Protein AF-A0A974RW39-F1 (afdb_monomer_lite)

Structure (mmCIF, N/CA/C/O backbone):
data_AF-A0A974RW39-F1
#
_entry.id   AF-A0A974RW39-F1
#
loop_
_atom_site.group_PDB
_atom_site.id
_atom_site.type_symbol
_atom_site.label_atom_id
_atom_site.label_alt_id
_atom_site.label_comp_id
_atom_site.label_asym_id
_atom_site.label_entity_id
_atom_site.label_seq_id
_atom_site.pdbx_PDB_ins_code
_atom_site.Cartn_x
_atom_site.Cartn_y
_atom_site.Cartn_z
_atom_site.occupancy
_atom_site.B_iso_or_equiv
_atom_site.auth_seq_id
_atom_site.auth_comp_id
_atom_site.auth_asym_id
_atom_site.auth_atom_id
_atom_site.pdbx_PDB_model_num
ATOM 1 N N . MET A 1 1 ? -49.827 -14.048 73.027 1.00 46.72 1 MET A N 1
ATOM 2 C CA . MET A 1 1 ? -4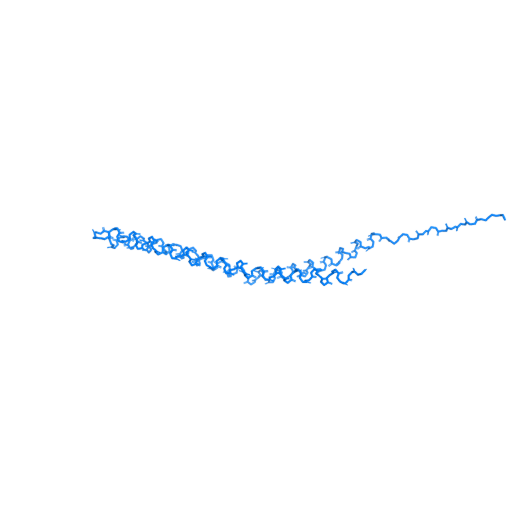9.556 -15.357 72.403 1.00 46.72 1 MET A CA 1
ATOM 3 C C . MET A 1 1 ? -50.461 -15.375 71.181 1.00 46.72 1 MET A C 1
ATOM 5 O O . MET A 1 1 ? -51.662 -15.351 71.384 1.00 46.72 1 MET A O 1
ATOM 9 N N . ASP A 1 2 ? -50.039 -15.144 69.934 1.00 41.41 2 ASP A N 1
ATOM 10 C CA . ASP A 1 2 ? -48.749 -15.334 69.2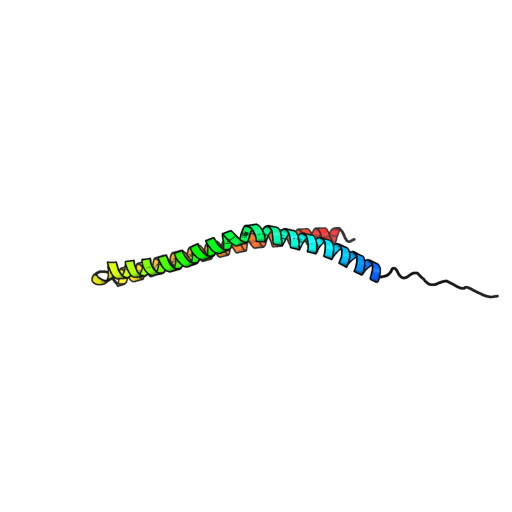51 1.00 41.41 2 ASP A CA 1
ATOM 11 C C . ASP A 1 2 ? -48.687 -14.373 68.034 1.00 41.41 2 ASP A C 1
ATOM 13 O O . ASP A 1 2 ? -49.699 -14.102 67.397 1.00 41.41 2 ASP A O 1
ATOM 17 N N . ALA A 1 3 ? -47.622 -13.585 67.887 1.00 49.53 3 ALA A N 1
ATOM 18 C CA . ALA A 1 3 ? -46.475 -13.826 66.999 1.00 49.53 3 ALA A CA 1
ATOM 19 C C . ALA A 1 3 ? -46.742 -13.620 65.485 1.00 49.53 3 ALA A C 1
ATOM 21 O O . ALA A 1 3 ? -47.170 -14.509 64.762 1.00 49.53 3 ALA A O 1
ATOM 22 N N . HIS A 1 4 ? -46.370 -12.421 65.022 1.00 49.72 4 HIS A N 1
ATOM 23 C CA . HIS A 1 4 ? -45.455 -12.202 63.894 1.00 49.72 4 HIS A CA 1
ATOM 24 C C . HIS A 1 4 ? -45.781 -12.875 62.543 1.00 49.72 4 HIS A C 1
ATOM 26 O O . HIS A 1 4 ? -45.226 -13.915 62.194 1.00 49.72 4 HIS A O 1
ATOM 32 N N . LYS A 1 5 ? -46.548 -12.177 61.694 1.00 44.25 5 LYS A N 1
ATOM 33 C CA . LYS A 1 5 ? -46.499 -12.373 60.236 1.00 44.25 5 LYS A CA 1
ATOM 34 C C . LYS A 1 5 ? -45.697 -11.235 59.604 1.00 44.25 5 LYS A C 1
ATOM 36 O O . LYS A 1 5 ? -46.259 -10.266 59.107 1.00 44.25 5 LYS A O 1
ATOM 41 N N . ALA A 1 6 ? -44.370 -11.346 59.670 1.00 45.69 6 ALA A N 1
ATOM 42 C CA . ALA A 1 6 ? -43.493 -10.568 58.805 1.00 45.69 6 ALA A CA 1
ATOM 43 C C . ALA A 1 6 ? -43.767 -10.967 57.353 1.00 45.69 6 ALA A C 1
ATOM 45 O O . ALA A 1 6 ? -43.443 -12.071 56.921 1.00 45.69 6 ALA A O 1
ATOM 46 N N . SER A 1 7 ? -44.406 -10.066 56.618 1.00 49.38 7 SER A N 1
ATOM 47 C CA . SER A 1 7 ? -44.442 -10.087 55.165 1.00 49.38 7 SER A CA 1
ATOM 48 C C . SER A 1 7 ? -43.061 -9.696 54.637 1.00 49.38 7 SER A C 1
ATOM 50 O O . SER A 1 7 ? -42.649 -8.544 54.738 1.00 49.38 7 SER A O 1
ATOM 52 N N . GLU A 1 8 ? -42.366 -10.736 54.190 1.00 49.72 8 GLU A N 1
ATOM 53 C CA . GLU A 1 8 ? -41.249 -10.859 53.249 1.00 49.72 8 GLU A CA 1
ATOM 54 C C . GLU A 1 8 ? -40.555 -9.581 52.719 1.00 49.72 8 GLU A C 1
ATOM 56 O O . GLU A 1 8 ? -41.205 -8.642 52.255 1.00 49.72 8 GLU A O 1
ATOM 61 N N . PRO A 1 9 ? -39.207 -9.570 52.674 1.00 45.25 9 PRO A N 1
ATOM 62 C CA . PRO A 1 9 ? -38.439 -8.484 52.083 1.00 45.25 9 PRO A CA 1
ATOM 63 C C . PRO A 1 9 ? -38.624 -8.475 50.559 1.00 45.25 9 PRO A C 1
ATOM 65 O O . PRO A 1 9 ? -38.300 -9.441 49.866 1.00 45.25 9 PRO A O 1
ATOM 68 N N . ASN A 1 10 ? -39.122 -7.353 50.037 1.00 54.28 10 ASN A N 1
ATOM 69 C CA . ASN A 1 10 ? -39.183 -7.035 48.614 1.00 54.28 10 ASN A CA 1
ATOM 70 C C . ASN A 1 10 ? -37.758 -7.057 48.030 1.00 54.28 10 ASN A C 1
ATOM 72 O O . ASN A 1 10 ? -36.995 -6.108 48.210 1.00 54.28 10 ASN A O 1
ATOM 76 N N . LYS A 1 11 ? -37.367 -8.170 47.394 1.00 52.19 11 LYS A N 1
ATOM 77 C CA . LYS A 1 11 ? -36.085 -8.290 46.689 1.00 52.19 11 LYS A CA 1
ATOM 78 C C . LYS A 1 11 ? -36.100 -7.283 45.532 1.00 52.19 11 LYS A C 1
ATOM 80 O O . LYS A 1 11 ? -36.906 -7.474 44.621 1.00 52.19 11 LYS A O 1
ATOM 85 N N . PRO A 1 12 ? -35.240 -6.245 45.519 1.00 52.66 12 PRO A N 1
ATOM 86 C CA . PRO A 1 12 ? -35.154 -5.337 44.384 1.00 52.66 12 PRO A CA 1
ATOM 87 C C . PRO A 1 12 ? -34.818 -6.164 43.143 1.00 52.66 12 PRO A C 1
ATOM 89 O O . PRO A 1 12 ? -33.779 -6.818 43.053 1.00 52.66 12 PRO A O 1
ATOM 92 N N . SER A 1 13 ? -35.786 -6.216 42.236 1.00 63.28 13 SER A N 1
ATOM 93 C CA . SER A 1 13 ? -35.838 -7.143 41.119 1.00 63.28 13 SER A CA 1
ATOM 94 C C . SER A 1 13 ? -34.658 -6.911 40.180 1.00 63.28 13 SER A C 1
ATOM 96 O O . SER A 1 13 ? -34.613 -5.905 39.468 1.00 63.28 13 SER A O 1
ATOM 98 N N . GLN A 1 14 ? -33.738 -7.875 40.131 1.00 59.44 14 GLN A N 1
ATOM 99 C CA . GLN A 1 14 ? -32.668 -7.942 39.131 1.00 59.44 14 GLN A CA 1
ATOM 100 C C . GLN A 1 14 ? -33.221 -7.847 37.700 1.00 59.44 14 GLN A C 1
ATOM 102 O O . GLN A 1 14 ? -32.576 -7.291 36.816 1.00 59.44 14 GLN A O 1
ATOM 107 N N . GLU A 1 15 ? -34.462 -8.288 37.490 1.00 63.28 15 GLU A N 1
ATOM 108 C CA . GLU A 1 15 ? -35.175 -8.159 36.218 1.00 63.28 15 GLU A CA 1
ATOM 109 C C . GLU A 1 15 ? -35.418 -6.703 35.794 1.00 63.28 15 GLU A C 1
ATOM 111 O O . GLU A 1 15 ? -35.372 -6.392 34.605 1.00 63.28 15 GLU A O 1
ATOM 116 N N . GLY A 1 16 ? -35.629 -5.789 36.746 1.00 72.75 16 GLY A N 1
ATOM 117 C CA . GLY A 1 16 ? -35.802 -4.361 36.467 1.00 72.75 16 GLY A CA 1
ATOM 118 C C . GLY A 1 16 ? -34.501 -3.691 36.023 1.00 72.75 16 GLY A C 1
ATOM 119 O O . GLY A 1 16 ? -34.502 -2.900 35.081 1.00 72.75 16 GLY A O 1
ATOM 120 N N . LEU A 1 17 ? -33.377 -4.070 36.640 1.00 72.69 17 LEU A N 1
ATOM 121 C CA . LEU A 1 17 ? -32.042 -3.594 36.262 1.00 72.69 17 LEU A CA 1
ATOM 122 C C . LEU A 1 17 ? -31.620 -4.120 34.886 1.00 72.69 17 LEU A C 1
ATOM 124 O O . LEU A 1 17 ? -31.142 -3.351 34.057 1.00 72.69 17 LEU A O 1
ATOM 128 N N . ILE A 1 18 ? -31.859 -5.403 34.606 1.00 74.12 18 ILE A N 1
ATOM 129 C CA . ILE A 1 18 ? -31.552 -6.006 33.301 1.00 74.12 18 ILE A CA 1
ATOM 130 C C . ILE A 1 18 ? -32.378 -5.343 32.194 1.00 74.12 18 ILE A C 1
ATOM 132 O O . ILE A 1 18 ? -31.841 -5.028 31.133 1.00 74.12 18 ILE A O 1
ATOM 136 N N . ARG A 1 19 ? -33.662 -5.055 32.447 1.00 74.44 19 ARG A N 1
ATOM 137 C CA . ARG A 1 19 ? -34.520 -4.325 31.501 1.00 74.44 19 ARG A CA 1
ATOM 138 C C . ARG A 1 19 ? -34.048 -2.893 31.273 1.00 74.44 19 ARG A C 1
ATOM 140 O O . ARG A 1 19 ? -34.033 -2.456 30.129 1.00 74.44 19 ARG A O 1
ATOM 147 N N . ALA A 1 20 ? -33.628 -2.180 32.317 1.00 76.62 20 ALA A N 1
ATOM 148 C CA . ALA A 1 20 ? -33.099 -0.824 32.181 1.00 76.62 20 ALA A CA 1
ATOM 149 C C . ALA A 1 20 ? -31.798 -0.795 31.359 1.00 76.62 20 ALA A C 1
ATOM 151 O O . ALA A 1 20 ? -31.656 0.043 30.470 1.00 76.62 20 ALA A O 1
ATOM 152 N N . ILE A 1 21 ? -30.892 -1.752 31.587 1.00 73.38 21 ILE A N 1
ATOM 153 C CA . ILE A 1 21 ? -29.646 -1.899 30.819 1.00 73.38 21 ILE A CA 1
ATOM 154 C C . ILE A 1 21 ? -29.944 -2.244 29.357 1.00 73.38 21 ILE A C 1
ATOM 156 O O . ILE A 1 21 ? -29.356 -1.642 28.465 1.00 73.38 21 ILE A O 1
ATOM 160 N N . PHE A 1 22 ? -30.886 -3.153 29.089 1.00 77.19 22 PHE A N 1
ATOM 161 C CA . PHE A 1 22 ? -31.300 -3.471 27.719 1.00 77.19 22 PHE A CA 1
ATOM 162 C C . PHE A 1 22 ? -31.958 -2.283 27.015 1.00 77.19 22 PHE A C 1
ATOM 164 O O . PHE A 1 22 ? -31.711 -2.068 25.832 1.00 77.19 22 PHE A O 1
ATOM 171 N N . ASN A 1 23 ? -32.760 -1.492 27.729 1.00 76.12 23 ASN A N 1
ATOM 172 C CA . ASN A 1 23 ? -33.430 -0.322 27.168 1.00 76.12 23 ASN A CA 1
ATOM 173 C C . ASN A 1 23 ? -32.425 0.796 26.830 1.00 76.12 23 ASN A C 1
ATOM 175 O O . ASN A 1 23 ? -32.497 1.408 25.766 1.00 76.12 23 ASN A O 1
ATOM 179 N N . LEU A 1 24 ? -31.422 0.999 27.690 1.00 73.12 24 LEU A N 1
ATOM 180 C CA . LEU A 1 24 ? -30.310 1.920 27.439 1.00 73.12 24 LEU A CA 1
ATOM 181 C C . LEU A 1 24 ? -29.410 1.432 26.297 1.00 73.12 24 LEU A C 1
ATOM 183 O O . LEU A 1 24 ? -29.061 2.212 25.411 1.00 73.12 24 LEU A O 1
ATOM 187 N N . LEU A 1 25 ? -29.079 0.138 26.266 1.00 72.06 25 LEU A N 1
ATOM 188 C CA . LEU A 1 25 ? -28.267 -0.452 25.204 1.00 72.06 25 LEU A CA 1
ATOM 189 C C . LEU A 1 25 ? -28.992 -0.399 23.860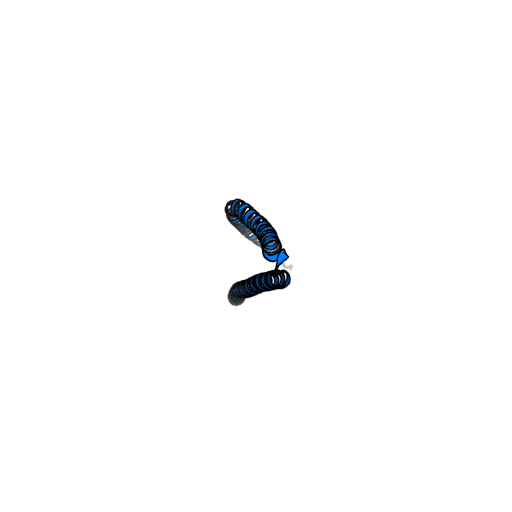 1.00 72.06 25 LEU A C 1
ATOM 191 O O . LEU A 1 25 ? -28.378 -0.057 22.861 1.00 72.06 25 LEU A O 1
ATOM 195 N N . SER A 1 26 ? -30.298 -0.663 23.829 1.00 70.88 26 SER A N 1
ATOM 196 C CA . SER A 1 26 ? -31.107 -0.556 22.614 1.00 70.88 26 SER A CA 1
ATOM 197 C C . SER A 1 26 ? -31.140 0.878 22.079 1.00 70.88 26 SER A C 1
ATOM 199 O O . SER A 1 26 ? -31.038 1.076 20.871 1.00 70.88 26 SER A O 1
ATOM 201 N N . SER A 1 27 ? -31.221 1.879 22.961 1.00 66.94 27 SER A N 1
ATOM 202 C CA . SER A 1 27 ? -31.183 3.294 22.572 1.00 66.94 27 SER A CA 1
ATOM 203 C C . SER A 1 27 ? -29.817 3.695 22.000 1.00 66.94 27 SER A C 1
ATOM 205 O O . SER A 1 27 ? -29.748 4.373 20.977 1.00 66.94 27 SER A O 1
ATOM 207 N N . HIS A 1 28 ? -28.721 3.229 22.606 1.00 69.56 28 HIS A N 1
ATOM 208 C CA . HIS A 1 28 ? -27.367 3.483 22.108 1.00 69.56 28 HIS A CA 1
ATOM 209 C C . HIS A 1 28 ? -27.028 2.691 20.844 1.00 69.56 28 HIS A C 1
ATOM 211 O O . HIS A 1 28 ? -26.374 3.228 19.961 1.00 69.56 28 HIS A O 1
ATOM 217 N N . VAL A 1 29 ? -27.485 1.443 20.722 1.00 73.31 29 VAL A N 1
ATOM 218 C CA . VAL A 1 29 ? -27.316 0.631 19.510 1.00 73.31 29 VAL A CA 1
ATOM 219 C C . VAL A 1 29 ? -28.108 1.242 18.364 1.00 73.31 29 VAL A C 1
ATOM 221 O O . VAL A 1 29 ? -27.586 1.308 17.262 1.00 73.31 29 VAL A O 1
ATOM 224 N N . SER A 1 30 ? -29.314 1.758 18.611 1.00 66.88 30 SER A N 1
ATOM 225 C CA . SER A 1 30 ? -30.076 2.473 17.587 1.00 66.88 30 SER A CA 1
ATOM 226 C C . SER A 1 30 ? -29.337 3.724 17.104 1.00 66.88 30 SER A C 1
ATOM 228 O O . SER A 1 30 ? -29.269 3.943 15.901 1.00 66.88 30 SER A O 1
ATOM 230 N N . LEU A 1 31 ? -28.736 4.512 18.004 1.00 69.44 31 LEU A N 1
ATOM 231 C CA . LEU A 1 31 ? -27.934 5.682 17.621 1.00 69.44 31 LEU A CA 1
ATOM 232 C C . LEU A 1 31 ? -26.618 5.299 16.927 1.00 69.44 31 LEU A C 1
ATOM 234 O O . LEU A 1 31 ? -26.276 5.893 15.913 1.00 69.44 31 LEU A O 1
ATOM 238 N N . PHE A 1 32 ? -25.925 4.261 17.401 1.00 65.19 32 PHE A N 1
ATOM 239 C CA . PHE A 1 32 ? -24.684 3.762 16.799 1.00 65.19 32 PHE A CA 1
ATOM 240 C C . PHE A 1 32 ? -24.920 3.148 15.416 1.00 65.19 32 PHE A C 1
ATOM 242 O O . PHE A 1 32 ? -24.079 3.261 14.531 1.00 65.19 32 PHE A O 1
ATOM 249 N N . VAL A 1 33 ? -26.074 2.505 15.216 1.00 68.88 33 VAL A N 1
ATOM 250 C CA . VAL A 1 33 ? -26.520 2.012 13.911 1.00 68.88 33 VAL A CA 1
ATOM 251 C C . VAL A 1 33 ? -26.806 3.181 12.976 1.00 68.88 33 VAL A C 1
ATOM 253 O O . VAL A 1 33 ? -26.350 3.131 11.842 1.00 68.88 33 VAL A O 1
ATOM 256 N N . ILE A 1 34 ? -27.471 4.241 13.445 1.00 63.97 34 ILE A N 1
ATOM 257 C CA . ILE A 1 34 ? -27.764 5.433 12.635 1.00 63.97 34 ILE A CA 1
ATOM 258 C C . ILE A 1 34 ? -26.472 6.171 12.253 1.00 63.97 34 ILE A C 1
ATOM 260 O O . ILE A 1 34 ? -26.275 6.451 11.078 1.00 63.97 34 ILE A O 1
ATOM 264 N N . GLU A 1 35 ? -25.535 6.376 13.182 1.00 64.31 35 GLU A N 1
ATOM 265 C CA . GLU A 1 35 ? -24.236 7.007 12.894 1.00 64.31 35 GLU A CA 1
ATOM 266 C C . GLU A 1 35 ? -23.337 6.137 11.996 1.00 64.31 35 GLU A C 1
ATOM 268 O O . GLU A 1 35 ? -22.643 6.656 11.122 1.00 64.31 35 GLU A O 1
ATOM 273 N N . LEU A 1 36 ? -23.361 4.803 12.145 1.00 63.03 36 LEU A N 1
ATOM 274 C CA . LEU A 1 36 ? -22.682 3.886 11.216 1.00 63.03 36 LEU A CA 1
ATOM 275 C C . LEU A 1 36 ? -23.300 3.917 9.819 1.00 63.03 36 LEU A C 1
ATOM 277 O O . LEU A 1 36 ? -22.595 3.706 8.833 1.00 63.03 36 LEU A O 1
ATOM 281 N N . GLN A 1 37 ? -24.607 4.129 9.733 1.00 57.75 37 GLN A N 1
ATOM 282 C CA . GLN A 1 37 ? -25.345 4.187 8.480 1.00 57.75 37 GLN A CA 1
ATOM 283 C C . GLN A 1 37 ? -25.102 5.529 7.780 1.00 57.75 37 GLN A C 1
ATOM 285 O O . GLN A 1 37 ? -24.809 5.552 6.590 1.00 57.75 37 GLN A O 1
ATOM 290 N N . GLU A 1 38 ? -25.017 6.614 8.542 1.00 57.09 38 GLU A N 1
ATOM 291 C CA . GLU A 1 38 ? -24.661 7.949 8.061 1.00 57.09 38 GLU A CA 1
ATOM 292 C C . GLU A 1 38 ? -23.177 8.037 7.643 1.00 57.09 38 GLU A C 1
ATOM 294 O O . GLU A 1 38 ? -22.843 8.607 6.602 1.00 57.09 38 GLU A O 1
ATOM 299 N N . ALA A 1 39 ? -22.277 7.342 8.353 1.00 54.47 39 ALA A N 1
ATOM 300 C CA . ALA A 1 39 ? -20.890 7.145 7.924 1.00 54.47 39 ALA A CA 1
ATOM 301 C C . ALA A 1 39 ? -20.772 6.252 6.675 1.00 54.47 39 ALA A C 1
ATOM 303 O O . ALA A 1 39 ? -19.791 6.341 5.934 1.00 54.47 39 ALA A O 1
ATOM 304 N N . LYS A 1 40 ? -21.748 5.382 6.414 1.00 55.84 40 LYS A N 1
ATOM 305 C CA . LYS A 1 40 ? -21.746 4.439 5.288 1.00 55.84 40 LYS A CA 1
ATOM 306 C C . LYS A 1 40 ? -22.333 5.044 4.017 1.00 55.84 40 LYS A C 1
ATOM 308 O O . LYS A 1 40 ? -21.776 4.813 2.939 1.00 55.84 40 LYS A O 1
ATOM 313 N N . ASP A 1 41 ? -23.345 5.890 4.149 1.00 54.59 41 ASP A N 1
ATOM 314 C CA . ASP A 1 41 ? -24.043 6.514 3.024 1.00 54.59 41 ASP A CA 1
ATOM 315 C C . ASP A 1 41 ? -23.189 7.571 2.301 1.00 54.59 41 ASP A C 1
ATOM 317 O O . ASP A 1 41 ? -23.326 7.740 1.089 1.00 54.59 41 ASP A O 1
ATOM 321 N N . PHE A 1 42 ? -22.198 8.174 2.975 1.00 56.28 42 PHE A N 1
ATOM 322 C CA . PHE A 1 42 ? -21.178 9.006 2.315 1.00 56.28 42 PHE A CA 1
ATOM 323 C C . PHE A 1 42 ? -19.891 8.245 1.937 1.00 56.28 42 PHE A C 1
ATOM 325 O O . PHE A 1 42 ? -19.090 8.760 1.170 1.00 56.28 42 PHE A O 1
ATOM 332 N N . THR A 1 43 ? -19.668 7.011 2.410 1.00 57.78 43 THR A N 1
ATOM 333 C CA . THR A 1 43 ? -18.414 6.254 2.169 1.00 57.78 43 THR A CA 1
ATOM 334 C C . THR A 1 43 ? -18.484 5.332 0.950 1.00 57.78 43 THR A C 1
ATOM 336 O O . THR A 1 43 ? -17.456 5.019 0.345 1.00 57.78 43 THR A O 1
ATOM 339 N N . TRP A 1 44 ? -19.682 4.916 0.531 1.00 61.75 44 TRP A N 1
ATOM 340 C CA . TRP A 1 44 ? -19.827 3.911 -0.525 1.00 61.75 44 TRP A CA 1
ATOM 341 C C . TRP A 1 44 ? -19.290 4.370 -1.891 1.00 61.75 44 TRP A C 1
ATOM 343 O O . TRP A 1 44 ? -18.533 3.648 -2.541 1.00 61.75 44 TRP A O 1
ATOM 353 N N . SER A 1 45 ? -19.608 5.601 -2.303 1.00 68.88 45 SER A N 1
ATOM 354 C CA . SER A 1 45 ? -19.144 6.156 -3.586 1.00 68.88 45 SER A CA 1
ATOM 355 C C . SER A 1 45 ? -17.623 6.364 -3.618 1.00 68.88 45 SER A C 1
ATOM 357 O O . SER A 1 45 ? -16.958 6.061 -4.615 1.00 68.88 45 SER A O 1
ATOM 359 N N . TYR A 1 46 ? -17.047 6.814 -2.501 1.00 71.00 46 TYR A N 1
ATOM 360 C CA . TYR A 1 46 ? -15.607 7.038 -2.388 1.00 71.00 46 TYR A CA 1
ATOM 361 C C . TYR A 1 46 ? -14.823 5.729 -2.351 1.00 71.00 46 TYR A C 1
ATOM 363 O O . TYR A 1 46 ? -13.757 5.651 -2.956 1.00 71.00 46 TYR A O 1
ATOM 371 N N . PHE A 1 47 ? -15.349 4.678 -1.717 1.00 78.00 47 PHE A N 1
ATOM 372 C CA . PHE A 1 47 ? -14.693 3.371 -1.685 1.00 78.00 47 PHE A CA 1
ATOM 373 C C . PHE A 1 47 ? -14.525 2.778 -3.089 1.00 78.00 47 PHE A C 1
ATOM 375 O O . PHE A 1 47 ? -13.442 2.303 -3.431 1.00 78.00 47 PHE A O 1
ATOM 382 N N . VAL A 1 48 ? -15.562 2.866 -3.929 1.00 82.69 48 VAL A N 1
ATOM 383 C CA . VAL A 1 48 ? -15.506 2.389 -5.320 1.00 82.69 48 VAL A CA 1
ATOM 384 C C . VAL A 1 48 ? -14.477 3.182 -6.130 1.00 82.69 48 VAL A C 1
ATOM 386 O O . VAL A 1 48 ? -13.661 2.583 -6.826 1.00 82.69 48 VAL A O 1
ATOM 389 N N . HIS A 1 49 ? -14.440 4.510 -5.993 1.00 80.00 49 HIS A N 1
ATOM 390 C CA . HIS A 1 49 ? -13.440 5.340 -6.673 1.00 80.00 49 HIS A CA 1
ATOM 391 C C . HIS A 1 49 ? -12.012 5.044 -6.206 1.00 80.00 49 HIS A C 1
ATOM 393 O O . HIS A 1 49 ? -11.115 4.905 -7.035 1.00 80.00 49 HIS A O 1
ATOM 399 N N . VAL A 1 50 ? -11.790 4.898 -4.898 1.00 86.25 50 VAL A N 1
ATOM 400 C CA . VAL A 1 50 ? -10.481 4.524 -4.346 1.00 86.25 50 VAL A CA 1
ATOM 401 C C . VAL A 1 50 ? -10.060 3.148 -4.857 1.00 86.25 50 VAL A C 1
ATOM 403 O O . VAL A 1 50 ? -8.923 2.994 -5.290 1.00 86.25 50 VAL A O 1
ATOM 406 N N . ALA A 1 51 ? -10.963 2.167 -4.884 1.00 82.50 51 ALA A N 1
ATOM 407 C CA . ALA A 1 51 ? -10.676 0.846 -5.432 1.00 82.50 51 ALA A CA 1
ATOM 408 C C . ALA A 1 51 ? -10.293 0.914 -6.919 1.00 82.50 51 ALA A C 1
ATOM 410 O O . ALA A 1 51 ? -9.289 0.322 -7.314 1.00 82.50 51 ALA A O 1
ATOM 411 N N . ILE A 1 52 ? -11.027 1.686 -7.728 1.00 89.75 52 ILE A N 1
ATOM 412 C CA . ILE A 1 52 ? -10.702 1.906 -9.145 1.00 89.75 52 ILE A CA 1
ATOM 413 C C . ILE A 1 52 ? -9.324 2.555 -9.287 1.00 89.75 52 ILE A C 1
ATOM 415 O O . ILE A 1 52 ? -8.506 2.067 -10.060 1.00 89.75 52 ILE A O 1
ATOM 419 N N . ILE A 1 53 ? -9.026 3.609 -8.521 1.00 90.81 53 ILE A N 1
ATOM 420 C CA . ILE A 1 53 ? -7.718 4.279 -8.549 1.00 90.81 53 ILE A CA 1
ATOM 421 C C . ILE A 1 53 ? -6.607 3.303 -8.167 1.00 90.81 53 ILE A C 1
ATOM 423 O O . ILE A 1 53 ? -5.573 3.280 -8.829 1.00 90.81 53 ILE A O 1
ATOM 427 N N . VAL A 1 54 ? -6.809 2.481 -7.137 1.00 88.88 54 VAL A N 1
ATOM 428 C CA . VAL A 1 54 ? -5.832 1.477 -6.700 1.00 88.88 54 VAL A CA 1
ATOM 429 C C . VAL A 1 54 ? -5.580 0.458 -7.808 1.00 88.88 54 VAL A C 1
ATOM 431 O O . VAL A 1 54 ? -4.428 0.250 -8.184 1.00 88.88 54 VAL A O 1
ATOM 434 N N . VAL A 1 55 ? -6.631 -0.130 -8.383 1.00 89.19 55 VAL A N 1
ATOM 435 C CA . VAL A 1 55 ? -6.506 -1.115 -9.469 1.00 89.19 55 VAL A CA 1
ATOM 436 C C . VAL A 1 55 ? -5.850 -0.492 -10.704 1.00 89.19 55 VAL A C 1
ATOM 438 O O . VAL A 1 55 ? -4.881 -1.043 -11.225 1.00 89.19 55 VAL A O 1
ATOM 441 N N . CYS A 1 56 ? -6.312 0.682 -11.139 1.00 91.94 56 CYS A N 1
ATOM 442 C CA . CYS A 1 56 ? -5.733 1.406 -12.271 1.00 91.94 56 CYS A CA 1
ATOM 443 C C . CYS A 1 56 ? -4.269 1.775 -12.030 1.00 91.94 56 CYS A C 1
ATOM 445 O O . CYS A 1 56 ? -3.455 1.640 -12.939 1.00 91.94 56 CYS A O 1
ATOM 447 N N . SER A 1 57 ? -3.909 2.191 -10.815 1.00 88.00 57 SER A N 1
ATOM 448 C CA . SER A 1 57 ? -2.520 2.497 -10.461 1.00 88.00 57 SER A CA 1
ATOM 449 C C . SER A 1 57 ? -1.646 1.251 -10.557 1.00 88.00 57 SER A C 1
ATOM 451 O O . SER A 1 57 ? -0.578 1.307 -11.158 1.00 88.00 57 SER A O 1
ATOM 453 N N . VAL A 1 58 ? -2.103 0.109 -10.033 1.00 87.88 58 VAL A N 1
ATOM 454 C CA . VAL A 1 58 ? -1.365 -1.160 -10.135 1.00 87.88 58 VAL A CA 1
ATOM 455 C C . VAL A 1 58 ? -1.148 -1.546 -11.599 1.00 87.88 58 VAL A C 1
ATOM 457 O O . VAL A 1 58 ? -0.018 -1.832 -11.992 1.00 87.88 58 VAL A O 1
ATOM 460 N N . LEU A 1 59 ? -2.196 -1.497 -12.425 1.00 90.31 59 LEU A N 1
ATOM 461 C CA . LEU A 1 59 ? -2.095 -1.803 -13.855 1.00 90.31 59 LEU A CA 1
ATOM 462 C C . LEU A 1 59 ? -1.149 -0.844 -14.587 1.00 90.31 59 LEU A C 1
ATOM 464 O O . LEU A 1 59 ? -0.308 -1.293 -15.366 1.00 90.31 59 LEU A O 1
ATOM 468 N N . PHE A 1 60 ? -1.237 0.458 -14.303 1.00 90.50 60 PHE A N 1
ATOM 469 C CA . PHE A 1 60 ? -0.333 1.463 -14.855 1.00 90.50 60 PHE A CA 1
ATOM 470 C C . PHE A 1 60 ? 1.120 1.169 -14.486 1.00 90.50 60 PHE A C 1
ATOM 472 O O . PHE A 1 60 ? 1.977 1.173 -15.362 1.00 90.50 60 PHE A O 1
ATOM 479 N N . PHE A 1 61 ? 1.404 0.847 -13.221 1.00 89.44 61 PHE A N 1
ATOM 480 C CA . PHE A 1 61 ? 2.755 0.501 -12.776 1.00 89.44 61 PHE A CA 1
ATOM 481 C C . PHE A 1 61 ? 3.307 -0.736 -13.486 1.00 89.44 61 PHE A C 1
ATOM 483 O O . PHE A 1 61 ? 4.484 -0.755 -13.842 1.00 89.44 61 PHE A O 1
ATOM 490 N N . ILE A 1 62 ? 2.475 -1.750 -13.731 1.00 90.00 62 ILE A N 1
ATOM 491 C CA . ILE A 1 62 ? 2.883 -2.943 -14.482 1.00 90.00 62 ILE A CA 1
ATOM 492 C C . ILE A 1 62 ? 3.226 -2.563 -15.926 1.00 90.00 62 ILE A C 1
ATOM 494 O O . ILE A 1 62 ? 4.308 -2.895 -16.405 1.00 90.00 62 ILE A O 1
ATOM 498 N N . MET A 1 63 ? 2.342 -1.832 -16.609 1.00 88.25 63 MET A N 1
ATOM 499 C CA . MET A 1 63 ? 2.569 -1.413 -17.998 1.00 88.25 63 MET A CA 1
ATOM 500 C C . MET A 1 63 ? 3.775 -0.482 -18.127 1.00 88.25 63 MET A C 1
ATOM 502 O O . MET A 1 63 ? 4.575 -0.629 -19.046 1.00 88.25 63 MET A O 1
ATOM 506 N N . PHE A 1 64 ? 3.947 0.437 -17.181 1.00 88.31 64 PHE A N 1
ATOM 507 C CA . PHE A 1 64 ? 5.090 1.338 -17.116 1.00 88.31 64 PHE A CA 1
ATOM 508 C C . PHE A 1 64 ? 6.398 0.568 -16.900 1.00 88.31 64 PHE A C 1
ATOM 510 O O . PHE A 1 64 ? 7.382 0.821 -17.589 1.00 88.31 64 PHE A O 1
ATOM 517 N N . SER A 1 65 ? 6.390 -0.427 -16.009 1.00 86.75 65 SER A N 1
ATOM 518 C CA . SER A 1 65 ? 7.527 -1.321 -15.773 1.00 86.75 65 SER A CA 1
ATOM 519 C C . SER A 1 65 ? 7.922 -2.085 -17.041 1.00 86.75 65 SER A C 1
ATOM 521 O O . SER A 1 65 ? 9.082 -2.053 -17.455 1.00 86.75 65 SER A O 1
ATOM 523 N N . VAL A 1 66 ? 6.946 -2.687 -17.728 1.00 86.88 66 VAL A N 1
ATOM 524 C CA . VAL A 1 66 ? 7.172 -3.378 -19.007 1.00 86.88 66 VAL A CA 1
ATOM 525 C C . VAL A 1 66 ? 7.668 -2.409 -20.083 1.00 86.88 66 VAL A C 1
ATOM 527 O O . VAL A 1 66 ? 8.595 -2.746 -20.815 1.00 86.88 66 VAL A O 1
ATOM 530 N N . GLY A 1 67 ? 7.115 -1.196 -20.156 1.00 85.81 67 GLY A N 1
ATOM 531 C CA . GLY A 1 67 ? 7.551 -0.155 -21.089 1.00 85.81 67 GLY A CA 1
ATOM 532 C C . GLY A 1 67 ? 9.004 0.272 -20.871 1.00 85.81 67 GLY A C 1
ATOM 533 O O . GLY A 1 67 ? 9.756 0.393 -21.835 1.00 85.81 67 GLY A O 1
ATOM 534 N N . ILE A 1 68 ? 9.431 0.419 -19.612 1.00 84.50 68 ILE A N 1
ATOM 535 C CA . ILE A 1 68 ? 10.834 0.693 -19.264 1.00 84.50 68 ILE A CA 1
ATOM 536 C C . ILE A 1 68 ? 11.734 -0.450 -19.739 1.00 84.50 68 ILE A C 1
ATOM 538 O O . ILE A 1 68 ? 12.763 -0.203 -20.368 1.00 84.50 68 ILE A O 1
ATOM 542 N N . ILE A 1 69 ? 11.347 -1.698 -19.463 1.00 83.31 69 ILE A N 1
ATOM 543 C CA . ILE A 1 69 ? 12.124 -2.875 -19.870 1.00 83.31 69 ILE A CA 1
ATOM 544 C C . ILE A 1 69 ? 12.225 -2.948 -21.393 1.00 83.31 69 ILE A C 1
ATOM 546 O O . ILE A 1 69 ? 13.319 -3.162 -21.905 1.00 83.31 69 ILE A O 1
ATOM 550 N N . ALA A 1 70 ? 11.117 -2.742 -22.109 1.00 83.25 70 ALA A N 1
ATOM 551 C CA . ALA A 1 70 ? 11.073 -2.772 -23.566 1.00 83.25 70 ALA A CA 1
ATOM 552 C C . ALA A 1 70 ? 11.939 -1.668 -24.193 1.00 83.25 70 ALA A C 1
ATOM 554 O O . ALA A 1 70 ? 12.675 -1.939 -25.138 1.00 83.25 70 ALA A O 1
ATOM 555 N N . TYR A 1 71 ? 11.906 -0.449 -23.646 1.00 81.81 71 TYR A N 1
ATOM 556 C CA . TYR A 1 71 ? 12.706 0.672 -24.146 1.00 81.81 71 TYR A CA 1
ATOM 557 C C . TYR A 1 71 ? 14.213 0.447 -23.962 1.00 81.81 71 TYR A C 1
ATOM 559 O O . TYR A 1 71 ? 15.003 0.702 -24.867 1.00 81.81 71 TYR A O 1
ATOM 567 N N . PHE A 1 72 ? 14.629 -0.065 -22.802 1.00 80.44 72 PHE A N 1
ATOM 568 C CA . PHE A 1 72 ? 16.044 -0.291 -22.487 1.00 80.44 72 PHE A CA 1
ATOM 569 C C . PHE A 1 72 ? 16.545 -1.697 -22.850 1.00 80.44 72 PHE A C 1
ATOM 571 O O . PHE A 1 72 ? 17.677 -2.057 -22.504 1.00 80.44 72 PHE A O 1
ATOM 578 N N . TRP A 1 73 ? 15.726 -2.489 -23.550 1.00 77.19 73 TRP A N 1
ATOM 579 C CA . TRP A 1 73 ? 16.000 -3.897 -23.810 1.00 77.19 73 TRP A CA 1
ATOM 580 C C . TRP A 1 73 ? 17.277 -4.117 -24.618 1.00 77.19 73 TRP A C 1
ATOM 582 O O . TRP A 1 73 ? 17.955 -5.101 -24.384 1.00 77.19 73 TRP A O 1
ATOM 592 N N . ASP A 1 74 ? 17.664 -3.252 -25.551 1.00 74.44 74 ASP A N 1
ATOM 593 C CA . ASP A 1 74 ? 18.823 -3.576 -26.396 1.00 74.44 74 ASP A CA 1
ATOM 594 C C . ASP A 1 74 ? 20.167 -3.292 -25.701 1.00 74.44 74 ASP A C 1
ATOM 596 O O . ASP A 1 74 ? 21.051 -4.144 -25.653 1.00 74.44 74 ASP A O 1
ATOM 600 N N . SER A 1 75 ? 20.310 -2.129 -25.059 1.00 74.44 75 SER A N 1
ATOM 601 C CA . SER A 1 75 ? 21.619 -1.662 -24.573 1.00 74.44 75 SER A CA 1
ATOM 602 C C . SER A 1 75 ? 21.819 -1.732 -23.054 1.00 74.44 75 SER A C 1
ATOM 604 O O . SER A 1 75 ? 22.955 -1.834 -22.600 1.00 74.44 75 SER A O 1
ATOM 606 N N . TYR A 1 76 ? 20.751 -1.687 -22.246 1.00 73.56 76 TYR A N 1
ATOM 607 C CA . TYR A 1 76 ? 20.865 -1.466 -20.793 1.00 73.56 76 TYR A CA 1
ATOM 608 C C . TYR A 1 76 ? 19.910 -2.335 -19.962 1.00 73.56 76 TYR A C 1
ATOM 610 O O . TYR A 1 76 ? 19.389 -1.891 -18.936 1.00 73.56 76 TYR A O 1
ATOM 618 N N . ARG A 1 77 ? 19.703 -3.597 -20.367 1.00 79.00 77 ARG A N 1
ATOM 619 C CA . ARG A 1 77 ? 18.794 -4.547 -19.684 1.00 79.00 77 ARG A CA 1
ATOM 620 C C . ARG A 1 77 ? 18.996 -4.580 -18.167 1.00 79.00 77 ARG A C 1
ATOM 622 O O . ARG A 1 77 ? 18.031 -4.488 -17.414 1.00 79.00 77 ARG A O 1
ATOM 629 N N . LEU A 1 78 ? 20.250 -4.676 -17.714 1.00 76.94 78 LEU A N 1
ATOM 630 C CA . LEU A 1 78 ? 20.579 -4.736 -16.285 1.00 76.94 78 LEU A CA 1
ATOM 631 C C . LEU A 1 78 ? 20.259 -3.429 -15.551 1.00 76.94 78 LEU A C 1
ATOM 633 O O . LEU A 1 78 ? 19.699 -3.468 -14.459 1.00 76.94 78 LEU A O 1
ATOM 637 N N . THR A 1 79 ? 20.563 -2.276 -16.147 1.00 77.75 79 THR A N 1
ATOM 638 C CA . THR A 1 79 ? 20.266 -0.965 -15.552 1.00 77.75 79 THR A CA 1
ATOM 639 C C . THR A 1 79 ? 18.761 -0.737 -15.432 1.00 77.75 79 THR A C 1
ATOM 641 O O . THR A 1 79 ? 18.308 -0.221 -14.415 1.00 77.75 79 THR A O 1
ATOM 644 N N . ALA A 1 80 ? 17.974 -1.177 -16.419 1.00 80.50 80 ALA A N 1
ATOM 645 C CA . ALA A 1 80 ? 16.515 -1.103 -16.371 1.00 80.50 80 ALA A CA 1
ATOM 646 C C . ALA A 1 80 ? 15.931 -1.953 -15.232 1.00 80.50 80 ALA A C 1
ATOM 648 O O . ALA A 1 80 ? 15.092 -1.477 -14.468 1.00 80.50 80 ALA A O 1
ATOM 649 N N . ILE A 1 81 ? 16.428 -3.183 -15.067 1.00 80.19 81 ILE A N 1
ATOM 650 C CA . ILE A 1 81 ? 16.010 -4.083 -13.984 1.00 80.19 81 ILE A CA 1
ATOM 651 C C . ILE A 1 81 ? 16.395 -3.508 -12.615 1.00 80.19 81 ILE A C 1
ATOM 653 O O . ILE A 1 81 ? 15.567 -3.487 -11.706 1.00 80.19 81 ILE A O 1
ATOM 657 N N . LEU A 1 82 ? 17.623 -3.001 -12.458 1.00 82.62 82 LEU A N 1
ATOM 658 C CA . LEU A 1 82 ? 18.074 -2.387 -11.203 1.00 82.62 82 LEU A CA 1
ATOM 659 C C . LEU A 1 82 ? 17.315 -1.094 -10.879 1.00 82.62 82 LEU A C 1
ATOM 661 O O . LEU A 1 82 ? 16.987 -0.856 -9.718 1.00 82.62 82 LEU A O 1
ATOM 665 N N . GLY A 1 83 ? 16.991 -0.285 -11.891 1.00 83.69 83 GLY A N 1
ATOM 666 C CA . GLY A 1 83 ? 16.166 0.912 -11.734 1.00 83.69 83 GLY A CA 1
ATOM 667 C C . GLY A 1 83 ? 14.750 0.582 -11.261 1.00 83.69 83 GLY A C 1
ATOM 668 O O . GLY A 1 83 ? 14.241 1.230 -10.345 1.00 83.69 83 GLY A O 1
ATOM 669 N N . LEU A 1 84 ? 14.140 -0.468 -11.820 1.00 85.38 84 LEU A N 1
ATOM 670 C CA . LEU A 1 84 ? 12.847 -0.974 -11.355 1.00 85.38 84 LEU A CA 1
ATOM 671 C C . LEU A 1 84 ? 12.931 -1.524 -9.933 1.00 85.38 84 LEU A C 1
ATOM 673 O O . LEU A 1 84 ? 12.106 -1.180 -9.093 1.00 85.38 84 LEU A O 1
ATOM 677 N N . LEU A 1 85 ? 13.950 -2.324 -9.623 1.00 87.81 85 LEU A N 1
ATOM 678 C CA . LEU A 1 85 ? 14.143 -2.844 -8.272 1.00 87.81 85 LEU A CA 1
ATOM 679 C C . LEU A 1 85 ? 14.259 -1.704 -7.248 1.00 87.81 85 LEU A C 1
ATOM 681 O O . LEU A 1 85 ? 13.594 -1.729 -6.212 1.00 87.81 85 LEU A O 1
ATOM 685 N N . GLY A 1 86 ? 15.055 -0.678 -7.559 1.00 88.44 86 GLY A N 1
ATOM 686 C CA . GLY A 1 86 ? 15.210 0.503 -6.714 1.00 88.44 86 GLY A CA 1
ATOM 687 C C . GLY A 1 86 ? 13.904 1.277 -6.518 1.00 88.44 86 GLY A C 1
ATOM 688 O O . GLY A 1 86 ? 13.590 1.676 -5.395 1.00 88.44 86 GLY A O 1
ATOM 689 N N . SER A 1 87 ? 13.109 1.454 -7.576 1.00 87.50 87 SER A N 1
ATOM 690 C CA . SER A 1 87 ? 11.831 2.168 -7.481 1.00 87.50 87 SER A CA 1
ATOM 691 C C . SER A 1 87 ? 10.800 1.402 -6.646 1.00 87.50 87 SER A C 1
ATOM 693 O O . SER A 1 87 ? 10.162 1.999 -5.776 1.00 87.50 87 SER A O 1
ATOM 695 N N . TYR A 1 88 ? 10.695 0.078 -6.807 1.00 88.00 88 TYR A N 1
ATOM 696 C CA . TYR A 1 88 ? 9.829 -0.751 -5.963 1.00 88.00 88 TYR A CA 1
ATOM 697 C C . TYR A 1 88 ? 10.266 -0.734 -4.489 1.00 88.00 88 TYR A C 1
ATOM 699 O O . TYR A 1 88 ? 9.413 -0.632 -3.605 1.00 88.00 88 TYR A O 1
ATOM 707 N N . LEU A 1 89 ? 11.573 -0.758 -4.200 1.00 89.94 89 LEU A N 1
ATOM 708 C CA . LEU A 1 89 ? 12.082 -0.640 -2.826 1.00 89.94 89 LEU A CA 1
ATOM 709 C C . LEU A 1 89 ? 11.718 0.702 -2.178 1.00 89.94 89 LEU A C 1
ATOM 711 O O . LEU A 1 89 ? 11.331 0.730 -1.007 1.00 89.94 89 LEU A O 1
ATOM 715 N N . LEU A 1 90 ? 11.785 1.807 -2.927 1.00 91.50 90 LEU A N 1
ATOM 716 C CA . LEU A 1 90 ? 11.353 3.118 -2.436 1.00 91.50 90 LEU A CA 1
ATOM 717 C C . LEU A 1 90 ? 9.858 3.140 -2.102 1.00 91.50 90 LEU A C 1
ATOM 719 O O . LEU A 1 90 ? 9.476 3.651 -1.049 1.00 91.50 90 LEU A O 1
ATOM 723 N N . ILE A 1 91 ? 9.014 2.546 -2.949 1.00 89.88 91 ILE A N 1
ATOM 724 C CA . ILE A 1 91 ? 7.569 2.453 -2.697 1.00 89.88 91 ILE A CA 1
ATOM 725 C C . ILE A 1 91 ? 7.296 1.659 -1.411 1.00 89.88 91 ILE A C 1
ATOM 727 O O . ILE A 1 91 ? 6.515 2.107 -0.570 1.00 89.88 91 ILE A O 1
ATOM 731 N N . ILE A 1 92 ? 7.979 0.526 -1.214 1.00 87.94 92 ILE A N 1
ATOM 732 C CA . ILE A 1 92 ? 7.861 -0.289 0.007 1.00 87.94 92 ILE A CA 1
ATOM 733 C C . ILE A 1 92 ? 8.297 0.512 1.239 1.00 87.94 92 ILE A C 1
ATOM 735 O O . ILE A 1 92 ? 7.585 0.531 2.242 1.00 87.94 92 ILE A O 1
ATOM 739 N N . MET A 1 93 ? 9.428 1.217 1.169 1.00 92.19 93 MET A N 1
ATOM 740 C CA . MET A 1 93 ? 9.905 2.080 2.254 1.00 92.19 93 MET A CA 1
ATOM 741 C C . MET A 1 93 ? 8.871 3.146 2.634 1.00 92.19 93 MET A C 1
ATOM 743 O O . MET A 1 93 ? 8.537 3.297 3.811 1.00 92.19 93 MET A O 1
ATOM 747 N N . ILE A 1 94 ? 8.314 3.852 1.647 1.00 89.56 94 ILE A N 1
ATOM 748 C CA . ILE A 1 94 ? 7.278 4.866 1.874 1.00 89.56 94 ILE A CA 1
ATOM 749 C C . ILE A 1 94 ? 6.034 4.227 2.505 1.00 89.56 94 ILE A C 1
ATOM 751 O O . ILE A 1 94 ? 5.482 4.777 3.463 1.00 89.56 94 ILE A O 1
ATOM 755 N N . ALA A 1 95 ? 5.603 3.058 2.024 1.00 88.00 95 ALA A N 1
ATOM 756 C CA . ALA A 1 95 ? 4.459 2.337 2.577 1.00 88.00 95 ALA A CA 1
ATOM 757 C C . ALA A 1 95 ? 4.689 1.925 4.042 1.00 88.00 95 ALA A C 1
ATOM 759 O O . ALA A 1 95 ? 3.813 2.135 4.883 1.00 88.00 95 ALA A O 1
ATOM 760 N N . LEU A 1 96 ? 5.880 1.422 4.382 1.00 89.44 96 LEU A N 1
ATOM 761 C CA . LEU A 1 96 ? 6.249 1.060 5.753 1.00 89.44 96 LEU A CA 1
ATOM 762 C C . LEU A 1 96 ? 6.265 2.277 6.683 1.00 89.44 96 LEU A C 1
ATOM 764 O O . LEU A 1 96 ? 5.711 2.218 7.782 1.00 89.44 96 LEU A O 1
ATOM 768 N N . ILE A 1 97 ? 6.838 3.401 6.242 1.00 89.69 97 ILE A N 1
ATOM 769 C CA . ILE A 1 97 ? 6.845 4.650 7.016 1.00 89.69 97 ILE A CA 1
ATOM 770 C C . ILE A 1 97 ? 5.410 5.117 7.286 1.00 89.69 97 ILE A C 1
ATOM 772 O O . ILE A 1 97 ? 5.080 5.476 8.420 1.00 89.69 97 ILE A O 1
ATOM 776 N N . ASN A 1 98 ? 4.542 5.088 6.272 1.00 86.31 98 ASN A N 1
ATOM 777 C CA . ASN A 1 98 ? 3.134 5.448 6.430 1.00 86.31 98 ASN A CA 1
ATOM 778 C C . ASN A 1 98 ? 2.403 4.495 7.382 1.00 86.31 98 ASN A C 1
ATOM 780 O O . ASN A 1 98 ? 1.702 4.956 8.282 1.00 86.31 98 ASN A O 1
ATOM 784 N N . LEU A 1 99 ? 2.628 3.186 7.270 1.00 83.50 99 LEU A N 1
ATOM 785 C CA . LEU A 1 99 ? 2.033 2.192 8.162 1.00 83.50 99 LEU A CA 1
ATOM 786 C C . LEU A 1 99 ? 2.442 2.420 9.625 1.00 83.50 99 LEU A C 1
ATOM 788 O O . LEU A 1 99 ? 1.596 2.403 10.521 1.00 83.50 99 LEU A O 1
ATOM 792 N N . VAL A 1 100 ? 3.725 2.691 9.879 1.00 84.25 100 VAL A N 1
ATOM 793 C CA . VAL A 1 100 ? 4.227 3.016 11.223 1.00 84.25 100 VAL A CA 1
ATOM 794 C C . VAL A 1 100 ? 3.610 4.319 11.738 1.00 84.25 100 VAL A C 1
ATOM 796 O O . VAL A 1 100 ? 3.226 4.398 12.906 1.00 84.25 100 VAL A O 1
ATOM 799 N N . ARG A 1 101 ? 3.465 5.338 10.882 1.00 75.62 101 ARG A N 1
ATOM 800 C CA . ARG A 1 101 ? 2.810 6.609 11.238 1.00 75.62 101 ARG A CA 1
ATOM 801 C C . ARG A 1 101 ? 1.343 6.423 11.621 1.00 75.62 101 ARG A C 1
ATOM 803 O O . ARG A 1 101 ? 0.907 7.012 12.609 1.00 75.62 101 ARG A O 1
ATOM 810 N N . ILE A 1 102 ? 0.605 5.592 10.890 1.00 75.88 102 ILE A N 1
ATOM 811 C CA . ILE A 1 102 ? -0.798 5.280 11.187 1.00 75.88 102 ILE A CA 1
ATOM 812 C C . ILE A 1 102 ? -0.900 4.542 12.526 1.00 75.88 102 ILE A C 1
ATOM 814 O O . ILE A 1 102 ? -1.645 4.976 13.402 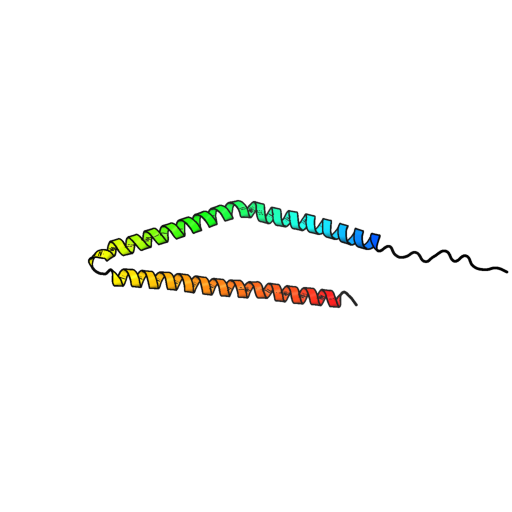1.00 75.88 102 ILE A O 1
ATOM 818 N N . LYS A 1 103 ? -0.080 3.504 12.748 1.00 74.94 103 LYS A N 1
ATOM 819 C CA . LYS A 1 103 ? -0.066 2.757 14.020 1.00 74.94 103 LYS A CA 1
ATOM 820 C C . LYS A 1 103 ? 0.232 3.646 15.232 1.00 74.94 103 LYS A C 1
ATOM 822 O O . LYS A 1 103 ? -0.374 3.468 16.286 1.00 74.94 103 LYS A O 1
ATOM 827 N N . LYS A 1 104 ? 1.125 4.634 15.090 1.00 68.56 104 LYS A N 1
ATOM 828 C CA . LYS A 1 104 ? 1.401 5.616 16.153 1.00 68.56 104 LYS A CA 1
ATOM 829 C C . LYS A 1 104 ? 0.181 6.479 16.488 1.00 68.56 104 LYS A C 1
ATOM 831 O O . LYS A 1 104 ? -0.045 6.749 17.661 1.00 68.56 104 LYS A O 1
ATOM 836 N N . LYS A 1 105 ? -0.618 6.877 15.491 1.00 58.12 105 LYS A N 1
ATOM 837 C CA . LYS A 1 105 ? -1.852 7.653 15.709 1.00 58.12 105 LYS A CA 1
ATOM 838 C C . LYS A 1 105 ? -2.931 6.830 16.417 1.00 58.12 105 LYS A C 1
ATOM 840 O O . LYS A 1 105 ? -3.569 7.344 17.326 1.00 58.12 105 LYS A O 1
ATOM 845 N N . THR A 1 106 ? -3.091 5.552 16.072 1.00 58.38 106 THR A N 1
ATOM 846 C CA . THR A 1 106 ? -4.060 4.663 16.741 1.00 58.38 106 THR A CA 1
ATOM 847 C C . THR A 1 106 ? -3.758 4.489 18.235 1.00 58.38 106 THR A C 1
ATOM 849 O O . THR A 1 106 ? -4.685 4.408 19.034 1.00 58.38 106 THR A O 1
ATOM 852 N N . LYS A 1 107 ? -2.477 4.519 18.637 1.00 56.19 107 LYS A N 1
ATOM 853 C CA . LYS A 1 107 ? -2.058 4.413 20.047 1.00 56.19 107 LYS A CA 1
ATOM 854 C C . LYS A 1 107 ? -2.551 5.578 20.929 1.00 56.19 107 LYS A C 1
ATOM 856 O O . LYS A 1 107 ? -2.734 5.386 22.125 1.00 56.19 107 LYS A O 1
ATOM 861 N N . LEU A 1 108 ? -2.804 6.762 20.359 1.00 55.72 108 LEU A N 1
ATOM 862 C CA . LEU A 1 108 ? -3.300 7.929 21.109 1.00 55.72 108 LEU A CA 1
ATOM 863 C C . LEU A 1 108 ? -4.753 7.747 21.575 1.00 55.72 108 LEU A C 1
ATOM 865 O O . LEU A 1 108 ? -5.090 8.136 22.685 1.00 55.72 108 LEU A O 1
ATOM 869 N N . PHE A 1 109 ? -5.591 7.077 20.778 1.00 54.78 109 PHE A N 1
ATOM 870 C CA . PHE A 1 109 ? -6.968 6.758 21.176 1.00 54.78 109 PHE A CA 1
ATOM 871 C C . PHE A 1 109 ? -7.036 5.688 22.269 1.00 54.78 109 PHE A C 1
ATOM 873 O O . PHE A 1 109 ? -7.961 5.702 23.075 1.00 54.78 109 PHE A O 1
ATOM 880 N N . THR A 1 110 ? -6.061 4.775 22.325 1.00 59.62 110 THR A N 1
ATOM 881 C CA . THR A 1 110 ? -5.931 3.836 23.449 1.00 59.62 110 THR A CA 1
ATOM 882 C C . THR A 1 110 ? -5.640 4.584 24.750 1.00 59.62 110 THR A C 1
ATOM 884 O O . THR A 1 110 ? -6.285 4.297 25.750 1.00 59.62 110 THR A O 1
ATOM 887 N N . SER A 1 111 ? -4.771 5.601 24.708 1.00 58.62 111 SER A N 1
ATOM 888 C CA . SER A 1 111 ? -4.496 6.472 25.862 1.00 58.62 111 SER A CA 1
ATOM 889 C C . SER A 1 111 ? -5.754 7.213 26.331 1.00 58.62 111 SER A C 1
ATOM 891 O O . SER A 1 111 ? -6.045 7.223 27.519 1.00 58.62 111 SER A O 1
ATOM 893 N N . SER A 1 112 ? -6.561 7.763 25.414 1.00 60.97 112 SER A N 1
ATOM 894 C CA . SER A 1 112 ? -7.833 8.402 25.792 1.00 60.97 11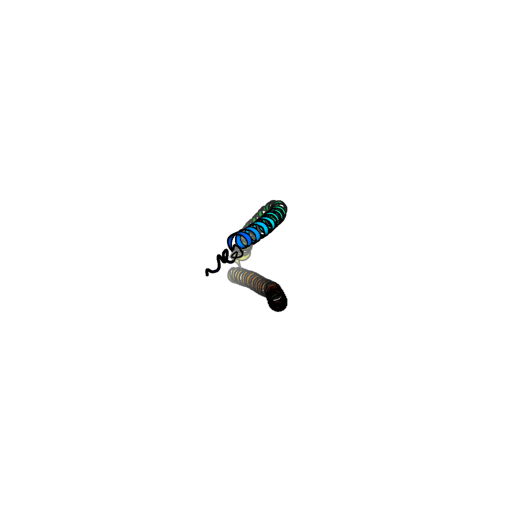2 SER A CA 1
ATOM 895 C C . SER A 1 112 ? -8.868 7.412 26.339 1.00 60.97 112 SER A C 1
ATOM 897 O O . SER A 1 112 ? -9.680 7.784 27.177 1.00 60.97 112 SER A O 1
ATOM 899 N N . LYS A 1 113 ? -8.860 6.144 25.905 1.00 62.91 113 LYS A N 1
ATOM 900 C CA . LYS A 1 113 ? -9.729 5.110 26.496 1.00 62.91 113 LYS A CA 1
ATOM 901 C C . LYS A 1 113 ? -9.288 4.704 27.900 1.00 62.91 113 LYS A C 1
ATOM 903 O O . LYS A 1 113 ? -10.148 4.433 28.730 1.00 62.91 113 LYS A O 1
ATOM 908 N N . GLU A 1 114 ? -7.983 4.655 28.155 1.00 69.12 114 GLU A N 1
ATOM 909 C CA . GLU A 1 114 ? -7.439 4.406 29.495 1.00 69.12 114 GLU A CA 1
ATOM 910 C C . GLU A 1 114 ? -7.798 5.544 30.459 1.00 69.12 114 GLU A C 1
ATOM 912 O O . GLU A 1 114 ? -8.172 5.274 31.597 1.00 69.12 114 GLU A O 1
ATOM 917 N N . GLU A 1 115 ? -7.796 6.797 29.995 1.00 65.75 115 GLU A N 1
ATOM 918 C CA . GLU A 1 115 ? -8.268 7.935 30.797 1.00 65.75 115 GLU A CA 1
ATOM 919 C C . GLU A 1 115 ? -9.780 7.882 31.063 1.00 65.75 115 GLU A C 1
ATOM 921 O O . GLU A 1 115 ? -10.205 8.087 32.196 1.00 65.75 115 GLU A O 1
ATOM 926 N N . LEU A 1 116 ? -10.594 7.501 30.070 1.00 69.81 116 LEU A N 1
ATOM 927 C CA . LEU A 1 116 ? -12.042 7.329 30.263 1.00 69.81 116 LEU A CA 1
ATOM 928 C C . LEU A 1 116 ? -12.405 6.161 31.192 1.00 69.81 116 LEU A C 1
ATOM 930 O O . LEU A 1 116 ? -13.431 6.216 31.864 1.00 69.81 116 LEU A O 1
ATOM 934 N N . LEU A 1 117 ? -11.600 5.095 31.227 1.00 73.06 117 LEU A N 1
ATOM 935 C CA . LEU A 1 117 ? -11.778 3.992 32.179 1.00 73.06 117 LEU A CA 1
ATOM 936 C C . LEU A 1 117 ? -11.471 4.429 33.612 1.00 73.06 117 LEU A C 1
ATOM 938 O O . LEU A 1 117 ? -12.189 4.041 34.529 1.00 73.06 117 LEU A O 1
ATOM 942 N N . LYS 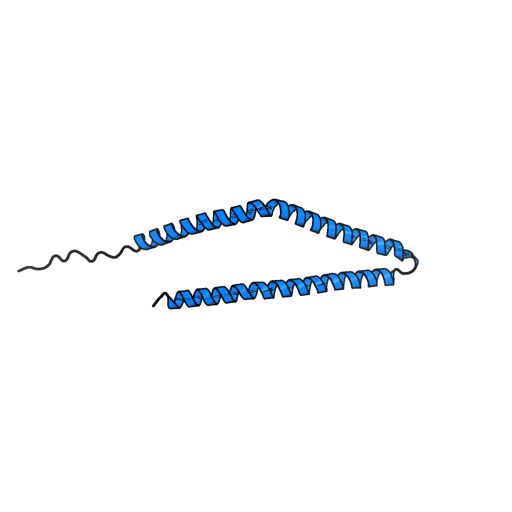A 1 118 ? -10.456 5.276 33.780 1.00 66.19 118 LYS A N 1
ATOM 943 C CA . LYS A 1 118 ? -10.042 5.813 35.075 1.00 66.19 118 LYS A CA 1
ATOM 944 C C . LYS A 1 118 ? -11.094 6.755 35.673 1.00 66.19 118 LYS A C 1
ATOM 946 O O . LYS A 1 118 ? -11.439 6.613 36.840 1.00 66.19 118 LYS A O 1
ATOM 951 N N . ASP A 1 119 ? -11.694 7.613 34.846 1.00 67.69 119 ASP A N 1
ATOM 952 C CA . ASP A 1 119 ? -12.852 8.446 35.226 1.00 67.69 119 ASP A CA 1
ATOM 953 C C . ASP A 1 119 ? -14.063 7.590 35.651 1.00 67.69 119 ASP A C 1
ATOM 955 O O . ASP A 1 119 ? -14.838 7.948 36.536 1.00 67.69 119 ASP A O 1
ATOM 959 N N . LYS A 1 120 ? -14.219 6.414 35.031 1.00 71.19 120 LYS A N 1
ATOM 960 C CA . LYS A 1 120 ? -15.280 5.440 35.324 1.00 71.19 120 LYS A CA 1
ATOM 961 C C . LYS A 1 120 ? -15.094 4.732 36.668 1.00 71.19 120 LYS A C 1
ATOM 963 O O . LYS A 1 120 ? -16.096 4.417 37.307 1.00 71.19 120 LYS A O 1
ATOM 968 N N . GLU A 1 121 ? -13.854 4.453 37.062 1.00 67.12 121 GLU A N 1
ATOM 969 C CA . GLU A 1 121 ? -13.519 3.874 38.370 1.00 67.12 121 GLU A CA 1
ATOM 970 C C . GLU A 1 121 ? -13.652 4.908 39.499 1.00 67.12 121 GLU A C 1
ATOM 972 O O . GLU A 1 121 ? -14.069 4.550 40.593 1.00 67.12 121 GLU A O 1
ATOM 977 N N . GLU A 1 122 ? -13.397 6.193 39.231 1.00 70.25 122 GLU A N 1
ATOM 978 C CA . GLU A 1 122 ? -13.571 7.278 40.212 1.00 70.25 122 GLU A CA 1
ATOM 979 C C . GLU A 1 122 ? -15.051 7.666 40.422 1.00 70.25 122 GLU A C 1
ATOM 981 O O . GLU A 1 122 ? -15.452 8.071 41.513 1.00 70.25 122 GLU A O 1
ATOM 986 N N . LEU A 1 123 ? -15.896 7.467 39.403 1.00 60.28 123 LEU A N 1
ATOM 987 C CA . LEU A 1 123 ? -17.355 7.633 39.482 1.00 60.28 123 LEU A CA 1
ATOM 988 C C . LEU A 1 123 ? -18.098 6.459 40.150 1.00 60.28 123 LEU A C 1
ATOM 990 O O . LEU A 1 123 ? -19.304 6.572 40.384 1.00 60.28 123 LEU A O 1
ATOM 994 N N . LEU A 1 124 ? -17.419 5.347 40.453 1.00 51.75 124 LEU A N 1
ATOM 995 C CA . LEU A 1 124 ? -17.955 4.222 41.228 1.00 51.75 124 LEU A CA 1
ATOM 996 C C . LEU A 1 124 ? -17.209 4.086 42.572 1.00 51.75 124 LEU A C 1
ATOM 998 O O . LEU A 1 124 ? -16.356 3.208 42.698 1.00 51.75 124 LEU A O 1
ATOM 1002 N N . PRO A 1 125 ? -17.514 4.938 43.571 1.00 54.28 125 PRO A N 1
ATOM 1003 C CA . PRO A 1 125 ? -17.137 4.699 44.963 1.00 54.28 125 PRO A CA 1
ATOM 1004 C C . PRO A 1 125 ? -17.943 3.560 45.611 1.00 54.28 125 PRO A C 1
ATOM 1006 O O . PRO A 1 125 ? -19.124 3.357 45.237 1.00 54.28 125 PRO A O 1
#

Secondary structure (DSSP, 8-state):
-------------HHHHHHHHHHHHHHHHHHHHHHHHHHHHTTHHHHHHHHHHHHHHHHHHHHHHHHHHHHTTTT-HHHHHHHHHHHHHHHHHHHHHHHHHHHHHHHHHHHHHHHHHHHHHHT--

Radius of gyration: 31.19 Å; chains: 1; bounding box: 71×24×99 Å

InterPro domains:
  IPR009937 Putative Actinobacterial Holin-X, holin superfamily III [PF07332] (17-122)

Organism: NCBI:txid2785331

Foldseek 3Di:
DDDDDPDDDDDPDPVVVVVVVVVVVVVVVVVVVVVVVVVVVVVPVVVVVVVVVVVVVVVVLVVVLVVLCVVCVPPCNPVSVVVNVVVVVVVVVVVVVVVVVVVVVVVVVVVVVVVVVVVVVVVPD

Sequence (125 aa):
MDAHKASEPNKPSQEGLIRAIFNLLSSHVSLFVIELQEAKDFTWSYFVHVAIIVVCSVLFFIMFSVGIIAYFWDSYRLTAILGLLGSYLLIIMIALINLVRIKKKTKLFTSSKEELLKDKEELLP

pLDDT: mean 72.47, std 13.56, range [41.41, 92.19]